Protein AF-A0A501PRG3-F1 (afdb_monomer)

Nearest PDB structures (foldseek):
  4r8u-assembly2_B  TM=4.095E-01  e=1.190E+00  Escherichia coli K-12
  5c5j-assembly1_F  TM=4.438E-01  e=1.879E+00  Escherichia coli
  4irc-assembly1_F  TM=3.893E-01  e=2.141E+00  Escherichia coli K-12
  5kt4-assembly1_A  TM=3.156E-01  e=2.439E+00  Homo sapiens

Solvent-accessible surface area (backbone atoms only — not comparable to full-atom values): 7161 Å² total; per-residue (Å²): 134,92,70,84,50,74,68,55,54,51,51,52,51,51,51,53,50,51,49,49,53,54,55,48,50,51,53,50,51,53,52,50,51,53,54,56,35,68,37,47,30,40,37,32,46,36,33,40,75,86,69,53,73,46,78,51,68,43,29,38,48,47,39,75,75,62,54,84,66,62,63,70,57,47,46,70,77,42,73,73,57,80,62,55,46,72,54,74,76,42,50,27,62,59,51,54,46,52,55,69,69,44,77,52,64,68,64,37,52,54,53,58,71,36,70,65,37,55,65,52,43,62,90,76,113

Structure (mmCIF, N/CA/C/O backbone):
data_AF-A0A501PRG3-F1
#
_entry.id   AF-A0A501PRG3-F1
#
loop_
_atom_site.group_PDB
_atom_site.id
_atom_site.type_symbol
_atom_site.label_atom_id
_atom_site.label_alt_id
_atom_site.label_comp_id
_atom_site.label_asym_id
_atom_site.label_entity_id
_atom_site.label_seq_id
_atom_site.pdbx_PDB_ins_code
_atom_site.Cartn_x
_atom_site.Cartn_y
_atom_site.Cartn_z
_atom_site.occupancy
_atom_site.B_iso_or_equiv
_atom_site.auth_seq_id
_atom_site.auth_comp_id
_atom_site.auth_asym_id
_atom_site.auth_atom_id
_atom_site.pdbx_PDB_model_num
ATOM 1 N N . MET A 1 1 ? 23.152 23.199 -53.143 1.00 47.34 1 MET A N 1
ATOM 2 C CA . MET A 1 1 ? 22.363 22.391 -52.188 1.00 47.34 1 MET A CA 1
ATOM 3 C C . MET A 1 1 ? 23.251 21.272 -51.673 1.00 47.34 1 MET A C 1
ATOM 5 O O . MET A 1 1 ? 23.478 20.317 -52.402 1.00 47.34 1 MET A O 1
ATOM 9 N N . PHE A 1 2 ? 23.814 21.405 -50.473 1.00 55.12 2 PHE A N 1
ATOM 10 C CA . PHE A 1 2 ? 24.522 20.294 -49.833 1.00 55.12 2 PHE A CA 1
ATOM 11 C C . PHE A 1 2 ? 23.476 19.399 -49.164 1.00 55.12 2 PHE A C 1
ATOM 13 O O . PHE A 1 2 ? 23.032 19.673 -48.054 1.00 55.12 2 PHE A O 1
ATOM 20 N N . GLY A 1 3 ? 23.001 18.393 -49.899 1.00 67.00 3 GLY A N 1
ATOM 21 C CA . GLY A 1 3 ? 22.128 17.359 -49.353 1.00 67.00 3 GLY A CA 1
ATOM 22 C C . GLY A 1 3 ? 22.936 16.400 -48.483 1.00 67.00 3 GLY A C 1
ATOM 23 O O . GLY A 1 3 ? 24.047 16.022 -48.857 1.00 67.00 3 GLY A O 1
ATOM 24 N N . LEU A 1 4 ? 22.385 16.011 -47.332 1.00 75.12 4 LEU A N 1
ATOM 25 C CA . LEU A 1 4 ? 22.974 14.966 -46.500 1.00 75.12 4 LEU A CA 1
ATOM 26 C C . LEU A 1 4 ? 23.169 13.681 -47.310 1.00 75.12 4 LEU A C 1
ATOM 28 O O . LEU A 1 4 ? 22.256 13.198 -47.981 1.00 75.12 4 LEU A O 1
ATOM 32 N N . THR A 1 5 ? 24.362 13.105 -47.217 1.00 87.50 5 THR A N 1
ATOM 33 C CA . THR A 1 5 ? 24.651 11.804 -47.823 1.00 87.50 5 THR A CA 1
ATOM 34 C C . THR A 1 5 ? 23.932 10.685 -47.066 1.00 87.50 5 THR A C 1
ATOM 36 O O . THR A 1 5 ? 23.650 10.800 -45.871 1.00 87.50 5 THR A O 1
ATOM 39 N N . LYS A 1 6 ? 23.672 9.557 -47.743 1.00 80.75 6 LYS A N 1
ATOM 40 C CA . LYS A 1 6 ? 23.035 8.377 -47.127 1.00 80.75 6 LYS A CA 1
ATOM 41 C C . L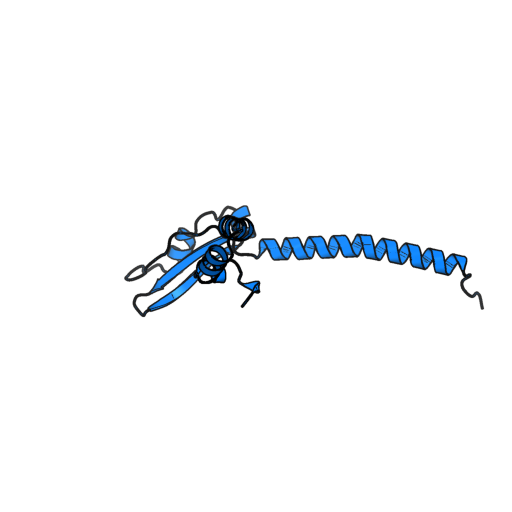YS A 1 6 ? 23.765 7.918 -45.858 1.00 80.75 6 LYS A C 1
ATOM 43 O O . LYS A 1 6 ? 23.117 7.588 -44.876 1.00 80.75 6 LYS A O 1
ATOM 48 N N . ALA A 1 7 ? 25.100 7.960 -45.858 1.00 85.12 7 ALA A N 1
ATOM 49 C CA . ALA A 1 7 ? 25.911 7.599 -44.697 1.00 85.12 7 ALA A CA 1
ATOM 50 C C . ALA A 1 7 ? 25.683 8.544 -43.504 1.00 85.12 7 ALA A C 1
ATOM 52 O O . ALA A 1 7 ? 25.546 8.081 -42.375 1.00 85.12 7 ALA A O 1
ATOM 53 N N . GLN A 1 8 ? 25.581 9.854 -43.746 1.00 84.06 8 GLN A N 1
ATOM 54 C CA . GLN A 1 8 ? 25.315 10.833 -42.686 1.00 84.06 8 GLN A CA 1
ATOM 55 C C . GLN A 1 8 ? 23.907 10.671 -42.097 1.00 84.06 8 GLN A C 1
ATOM 57 O O . GLN A 1 8 ? 23.745 10.768 -40.885 1.00 84.06 8 GLN A O 1
ATOM 62 N N . LEU A 1 9 ? 22.906 10.360 -42.927 1.00 87.38 9 LEU A N 1
ATOM 63 C CA . LEU A 1 9 ? 21.551 10.030 -42.466 1.00 87.38 9 LEU A CA 1
ATOM 64 C C . LEU A 1 9 ? 21.536 8.786 -41.569 1.00 87.38 9 LEU A C 1
ATOM 66 O O . LEU A 1 9 ? 20.910 8.808 -40.512 1.00 87.38 9 LEU A O 1
ATOM 70 N N . THR A 1 10 ? 22.265 7.733 -41.945 1.00 87.19 10 THR A N 1
ATOM 71 C CA . THR A 1 10 ? 22.385 6.520 -41.124 1.00 87.19 10 THR A CA 1
ATOM 72 C C . THR A 1 10 ? 23.046 6.811 -39.776 1.00 87.19 10 THR A C 1
ATOM 74 O O . THR A 1 10 ? 22.545 6.364 -38.749 1.00 87.19 10 THR A O 1
ATOM 77 N N . VAL A 1 11 ? 24.131 7.593 -39.751 1.00 89.00 11 VAL A N 1
ATOM 78 C CA . VAL A 1 11 ? 24.819 7.963 -38.500 1.00 89.00 11 VAL A CA 1
ATOM 79 C C . VAL A 1 11 ? 23.911 8.791 -37.592 1.00 89.00 11 VAL A C 1
ATOM 81 O O . VAL A 1 11 ? 23.810 8.488 -36.407 1.00 89.00 11 VAL A O 1
ATOM 84 N N . ILE A 1 12 ? 23.199 9.783 -38.134 1.00 89.31 12 ILE A N 1
ATOM 85 C CA . ILE A 1 12 ? 22.231 10.575 -37.359 1.00 89.31 12 ILE A CA 1
ATOM 86 C C . ILE A 1 12 ? 21.128 9.676 -36.794 1.00 89.31 12 ILE A C 1
ATOM 88 O O . ILE A 1 12 ? 20.798 9.793 -35.618 1.00 89.31 12 ILE A O 1
ATOM 92 N N . GLY A 1 13 ? 20.603 8.743 -37.593 1.00 87.56 13 GL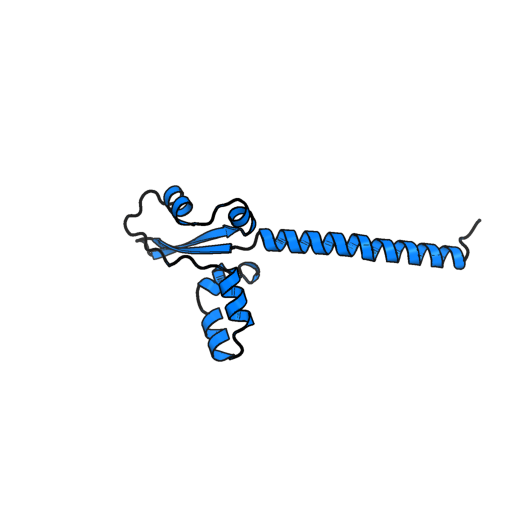Y A N 1
ATOM 93 C CA . GLY A 1 13 ? 19.614 7.768 -37.134 1.00 87.56 13 GLY A CA 1
ATOM 94 C C . GLY A 1 13 ? 20.122 6.912 -35.971 1.00 87.56 13 GLY A C 1
ATOM 95 O O . GLY A 1 13 ? 19.418 6.757 -34.978 1.00 87.56 13 GLY A O 1
ATOM 96 N N . PHE A 1 14 ? 21.361 6.420 -36.047 1.00 93.31 14 PHE A N 1
ATOM 97 C CA . PHE A 1 14 ? 21.978 5.653 -34.960 1.00 93.31 14 PHE A CA 1
ATOM 98 C C . PHE A 1 14 ? 22.205 6.485 -33.699 1.00 93.31 14 PHE A C 1
ATOM 100 O O . PHE A 1 14 ? 21.941 5.999 -32.603 1.00 93.31 14 PHE A O 1
ATOM 107 N N . VAL A 1 15 ? 22.658 7.733 -33.835 1.00 91.44 15 VAL A N 1
ATOM 108 C CA . VAL A 1 15 ? 22.852 8.636 -32.691 1.00 91.44 15 VAL A CA 1
ATOM 109 C C . VAL A 1 15 ? 21.516 8.934 -32.014 1.00 91.44 15 VAL A C 1
ATOM 111 O O . VAL A 1 15 ? 21.412 8.807 -30.798 1.00 91.44 15 VAL A O 1
ATOM 114 N N . LEU A 1 16 ? 20.475 9.260 -32.783 1.00 89.56 16 LEU A N 1
ATOM 115 C CA . LEU A 1 16 ? 19.135 9.496 -32.241 1.00 89.56 16 LEU A CA 1
ATOM 116 C C . LEU A 1 16 ? 18.554 8.243 -31.582 1.00 89.56 16 LEU A C 1
ATOM 118 O O . LEU A 1 16 ? 17.940 8.348 -30.526 1.00 89.56 16 LEU A O 1
ATOM 122 N N . PHE A 1 17 ? 18.781 7.065 -32.164 1.00 89.94 17 PHE A N 1
ATOM 123 C CA . PHE A 1 17 ? 18.367 5.799 -31.568 1.00 89.94 17 PHE A CA 1
ATOM 124 C C . PHE A 1 17 ? 19.074 5.540 -30.233 1.00 89.94 17 PHE A C 1
ATOM 126 O O . PHE A 1 17 ? 18.413 5.230 -29.246 1.00 89.94 17 PHE A O 1
ATOM 133 N N . PHE A 1 18 ? 20.396 5.725 -30.172 1.00 89.81 18 PHE A N 1
ATOM 134 C CA . PHE A 1 18 ? 21.150 5.587 -28.925 1.00 89.81 18 PHE A CA 1
ATOM 135 C C . PHE A 1 18 ? 20.652 6.556 -27.855 1.00 89.81 18 PHE A C 1
ATOM 137 O O . PHE A 1 18 ? 20.373 6.124 -26.741 1.00 89.81 18 PHE A O 1
ATOM 144 N N . LEU A 1 19 ? 20.468 7.833 -28.205 1.00 87.88 19 LEU A N 1
ATOM 145 C CA . LEU A 1 19 ? 19.927 8.833 -27.285 1.00 87.88 19 LEU A CA 1
ATOM 146 C C . LEU A 1 19 ? 18.518 8.449 -26.806 1.00 87.88 19 LEU A C 1
ATOM 148 O O . LEU A 1 19 ? 18.234 8.526 -25.616 1.00 87.88 19 LEU A O 1
ATOM 152 N N . ALA A 1 20 ? 17.641 7.987 -27.699 1.00 85.88 20 ALA A N 1
ATOM 153 C CA . ALA A 1 20 ? 16.293 7.565 -27.329 1.00 85.88 20 ALA A CA 1
ATOM 154 C C . ALA A 1 20 ? 16.302 6.379 -26.352 1.00 85.88 20 ALA A C 1
ATOM 156 O O . ALA A 1 20 ? 15.528 6.373 -25.399 1.00 85.88 20 ALA A O 1
ATOM 157 N N . VAL A 1 21 ? 17.191 5.400 -26.548 1.00 87.69 21 VAL A N 1
ATOM 158 C CA . VAL A 1 21 ? 17.312 4.246 -25.646 1.00 87.69 21 VAL A CA 1
ATOM 159 C C . VAL A 1 21 ? 17.873 4.664 -24.286 1.00 87.69 21 VAL A C 1
ATOM 161 O O . VAL A 1 21 ? 17.322 4.265 -23.262 1.00 87.69 21 VAL A O 1
ATOM 164 N N . THR A 1 22 ? 18.931 5.479 -24.250 1.00 83.12 22 THR A N 1
ATOM 165 C CA . THR A 1 22 ? 19.562 5.876 -22.982 1.00 83.12 22 THR A CA 1
ATOM 166 C C . THR A 1 22 ? 18.668 6.810 -22.174 1.00 83.12 22 THR A C 1
ATOM 168 O O . THR A 1 22 ? 18.358 6.515 -21.022 1.00 83.12 22 THR A O 1
ATOM 171 N N . PHE A 1 23 ? 18.199 7.901 -22.783 1.00 84.38 23 PHE A N 1
ATOM 172 C CA . PHE A 1 23 ? 17.360 8.882 -22.094 1.00 84.38 23 PHE A CA 1
ATOM 173 C C . PHE A 1 23 ? 15.952 8.339 -21.837 1.00 84.38 23 PHE A C 1
ATOM 175 O O . PHE A 1 23 ? 15.380 8.595 -20.781 1.00 84.38 23 PHE A O 1
ATOM 182 N N . GLY A 1 24 ? 15.399 7.547 -22.760 1.00 81.94 24 GLY A N 1
ATOM 183 C CA . GLY A 1 24 ? 14.105 6.895 -22.563 1.00 81.94 24 GLY A CA 1
ATOM 184 C C . GLY A 1 24 ? 14.132 5.881 -21.421 1.00 81.94 24 GLY A C 1
ATOM 185 O O . GLY A 1 24 ? 13.201 5.849 -20.618 1.00 81.94 24 GLY A O 1
ATOM 186 N N . GLY A 1 25 ? 15.209 5.096 -21.303 1.00 81.62 25 GLY A N 1
ATOM 187 C CA . GLY A 1 25 ? 15.387 4.152 -20.200 1.00 81.62 25 GLY A CA 1
ATOM 188 C C . GLY A 1 25 ? 15.492 4.843 -18.839 1.00 81.62 25 GLY A C 1
ATOM 189 O O . GLY A 1 25 ? 14.843 4.424 -17.883 1.00 81.62 25 GLY A O 1
ATOM 190 N N . GLU A 1 26 ? 16.256 5.931 -18.754 1.00 83.56 26 GLU A N 1
ATOM 191 C CA . GLU A 1 26 ? 16.391 6.710 -17.519 1.00 83.56 26 GLU A CA 1
ATOM 192 C C . GLU A 1 26 ? 15.071 7.374 -17.104 1.00 83.56 26 GLU A C 1
ATOM 194 O O . GLU A 1 26 ? 14.652 7.251 -15.953 1.00 83.56 26 GLU A O 1
ATOM 199 N N . LEU A 1 27 ? 14.363 8.003 -18.049 1.00 83.00 27 LEU A N 1
ATOM 200 C CA . LEU A 1 27 ? 13.047 8.593 -17.794 1.00 83.00 27 LEU A CA 1
ATOM 201 C C . LEU A 1 27 ? 12.037 7.545 -17.317 1.00 83.00 27 LEU A C 1
ATOM 203 O O . LEU A 1 27 ? 11.298 7.799 -16.367 1.00 83.00 27 LEU A O 1
ATOM 207 N N . TYR A 1 28 ? 12.024 6.365 -17.940 1.00 82.12 28 TYR A N 1
ATOM 208 C CA . TYR A 1 28 ? 11.145 5.271 -17.537 1.00 82.12 28 TYR A CA 1
ATOM 209 C C . TYR A 1 28 ? 11.461 4.766 -16.124 1.00 82.12 28 TYR A C 1
ATOM 211 O O . TYR A 1 28 ? 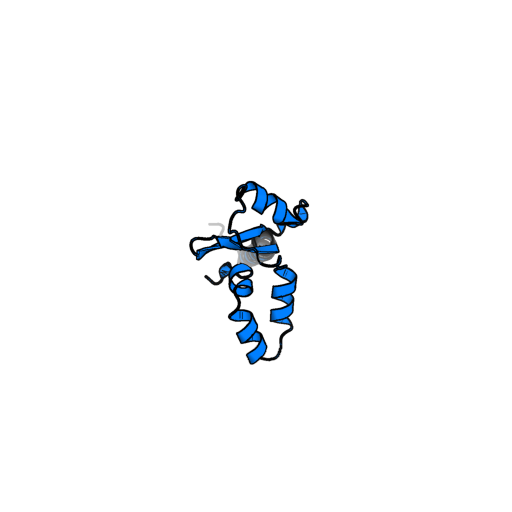10.548 4.584 -15.320 1.00 82.12 28 TYR A O 1
ATOM 219 N N . ASN A 1 29 ? 12.742 4.582 -15.799 1.00 81.31 29 ASN A N 1
ATOM 220 C CA . ASN A 1 29 ? 13.159 4.129 -14.473 1.00 81.31 29 ASN A CA 1
ATOM 221 C C . ASN A 1 29 ? 12.817 5.152 -13.387 1.00 81.31 29 ASN A C 1
ATOM 223 O O . ASN A 1 29 ? 12.291 4.772 -12.344 1.00 81.31 29 ASN A O 1
ATOM 227 N N . ASN A 1 30 ? 13.056 6.441 -13.642 1.00 82.69 30 ASN A N 1
ATOM 228 C CA . ASN A 1 30 ? 12.700 7.508 -12.709 1.00 82.69 30 ASN A CA 1
ATOM 229 C C . ASN A 1 30 ? 11.185 7.591 -12.509 1.00 82.69 30 ASN A C 1
ATOM 231 O O . ASN A 1 30 ? 10.726 7.700 -11.376 1.00 82.69 30 ASN A O 1
ATOM 235 N N . TRP A 1 31 ? 10.406 7.471 -13.588 1.00 82.75 31 TRP A N 1
ATOM 236 C CA . TRP A 1 31 ? 8.947 7.432 -13.514 1.00 82.75 31 TRP A CA 1
ATOM 237 C C . TRP A 1 31 ? 8.438 6.230 -12.708 1.00 82.75 31 TRP A C 1
ATOM 239 O O . TRP A 1 31 ? 7.545 6.376 -11.874 1.00 82.75 31 TRP A O 1
ATOM 249 N N . LEU A 1 32 ? 9.012 5.043 -12.925 1.00 80.75 32 LEU A N 1
ATOM 250 C CA . LEU A 1 32 ? 8.630 3.834 -12.198 1.00 80.75 32 LEU A CA 1
ATOM 251 C C . LEU A 1 32 ? 8.983 3.945 -10.712 1.00 80.75 32 LEU A C 1
ATOM 253 O O . LEU A 1 32 ? 8.153 3.627 -9.863 1.00 80.75 32 LEU A O 1
ATOM 257 N N . TYR A 1 33 ? 10.190 4.427 -10.409 1.00 81.44 33 TYR A N 1
ATOM 258 C CA . TYR A 1 33 ? 10.641 4.649 -9.041 1.00 81.44 33 TYR A CA 1
ATOM 259 C C . TYR A 1 33 ? 9.732 5.640 -8.320 1.00 81.44 33 TYR A C 1
ATOM 261 O O . TYR A 1 33 ? 9.255 5.343 -7.229 1.00 81.44 33 TYR A O 1
ATOM 269 N N . ASP A 1 34 ? 9.444 6.783 -8.943 1.00 82.12 34 ASP A N 1
ATOM 270 C CA . ASP A 1 34 ? 8.552 7.794 -8.382 1.00 82.12 34 ASP A CA 1
ATOM 271 C C . ASP A 1 34 ? 7.166 7.206 -8.102 1.00 82.12 34 ASP A C 1
ATOM 273 O O . ASP A 1 34 ? 6.649 7.318 -6.990 1.00 82.12 34 ASP A O 1
ATOM 277 N N . LYS A 1 35 ? 6.607 6.455 -9.055 1.00 82.88 35 LYS A N 1
ATOM 278 C CA . LYS A 1 35 ? 5.324 5.779 -8.863 1.00 82.88 35 LYS A CA 1
ATOM 279 C C . LYS A 1 35 ? 5.348 4.818 -7.672 1.00 82.88 35 LYS A C 1
ATOM 281 O O . LYS A 1 35 ? 4.392 4.794 -6.903 1.00 82.88 35 LYS A O 1
ATOM 286 N N . GLU A 1 36 ? 6.415 4.040 -7.497 1.00 82.81 36 GLU A N 1
ATOM 287 C CA . GLU A 1 36 ? 6.542 3.118 -6.364 1.00 82.81 36 GLU A CA 1
ATOM 288 C C . GLU A 1 36 ? 6.646 3.834 -5.014 1.00 82.81 36 GLU A C 1
ATOM 290 O O . GLU A 1 36 ? 6.089 3.340 -4.033 1.00 82.81 36 GLU A O 1
ATOM 295 N N . GLN A 1 37 ? 7.300 4.999 -4.953 1.00 86.00 37 GLN A N 1
ATOM 296 C CA . GLN A 1 37 ? 7.418 5.785 -3.717 1.00 86.00 37 GLN A CA 1
ATOM 297 C C . GLN A 1 37 ? 6.066 6.282 -3.202 1.00 86.00 37 GLN A C 1
ATOM 299 O O . GLN A 1 37 ? 5.869 6.351 -1.991 1.00 86.00 37 GLN A O 1
ATOM 304 N N . HIS A 1 38 ? 5.140 6.589 -4.113 1.00 85.25 38 HIS A N 1
ATOM 305 C CA . HIS A 1 38 ? 3.799 7.077 -3.789 1.00 85.25 38 HIS A CA 1
ATOM 3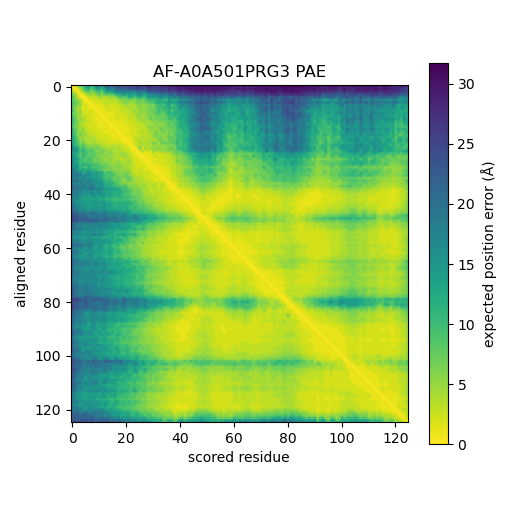06 C C . HIS A 1 38 ? 2.803 5.959 -3.465 1.00 85.25 38 HIS A C 1
ATOM 308 O O . HIS A 1 38 ? 1.693 6.241 -3.015 1.00 85.25 38 HIS A O 1
ATOM 314 N N . LEU A 1 39 ? 3.169 4.692 -3.680 1.00 89.44 39 LEU A N 1
ATOM 315 C CA . LEU A 1 39 ? 2.313 3.583 -3.278 1.00 89.44 39 LEU A CA 1
ATOM 316 C C . LEU A 1 39 ? 2.240 3.491 -1.747 1.00 89.44 39 LEU A C 1
ATOM 318 O O . LEU A 1 39 ? 3.250 3.715 -1.069 1.00 89.44 39 LEU A O 1
ATOM 322 N N . PRO A 1 40 ? 1.073 3.115 -1.199 1.00 93.81 40 PRO A N 1
ATOM 323 C CA . PRO A 1 40 ? 0.920 2.924 0.232 1.00 93.81 40 PRO A CA 1
ATOM 324 C C . PRO A 1 40 ? 1.832 1.791 0.705 1.00 93.81 40 PRO A C 1
ATOM 326 O O . PRO A 1 40 ? 1.901 0.724 0.086 1.00 93.81 40 PRO A O 1
ATOM 329 N N . ARG A 1 41 ? 2.546 2.036 1.805 1.00 95.25 41 ARG A N 1
ATOM 330 C CA . ARG A 1 41 ? 3.386 1.045 2.478 1.00 95.25 41 ARG A CA 1
ATOM 331 C C . ARG A 1 41 ? 2.656 0.389 3.632 1.00 95.25 41 ARG A C 1
ATOM 333 O O . ARG A 1 41 ? 2.616 -0.834 3.680 1.00 95.25 41 ARG A O 1
ATOM 340 N N . LEU A 1 42 ? 2.102 1.192 4.533 1.00 96.31 42 LEU A N 1
ATOM 341 C CA . LEU A 1 42 ? 1.253 0.723 5.621 1.00 96.31 42 LEU A CA 1
ATOM 342 C C . LEU A 1 42 ? -0.144 1.292 5.423 1.00 96.31 42 LEU A C 1
ATOM 344 O O . LEU A 1 42 ? -0.278 2.464 5.061 1.00 96.31 42 LEU A O 1
ATOM 348 N N . VAL A 1 43 ? -1.159 0.474 5.681 1.00 96.06 43 VAL A N 1
ATOM 349 C CA . VAL A 1 43 ? -2.565 0.884 5.666 1.00 96.06 43 VAL A CA 1
ATOM 350 C C . VAL A 1 43 ? -3.277 0.399 6.922 1.00 96.06 43 VAL A C 1
ATOM 352 O O . VAL A 1 43 ? -2.977 -0.675 7.441 1.00 96.06 43 VAL A O 1
ATOM 355 N N . MET A 1 44 ? -4.232 1.187 7.395 1.00 95.62 44 MET A N 1
ATOM 356 C CA . MET A 1 44 ? -5.124 0.847 8.497 1.00 95.62 44 MET A CA 1
ATOM 357 C C . MET A 1 44 ? -6.527 1.315 8.138 1.00 95.62 44 MET A C 1
ATOM 359 O O . MET A 1 44 ? -6.710 2.429 7.643 1.00 95.62 44 MET A O 1
ATOM 363 N N . ARG A 1 45 ? -7.515 0.461 8.390 1.00 94.81 45 ARG A N 1
ATOM 364 C CA . ARG A 1 45 ? -8.921 0.816 8.267 1.00 94.81 45 ARG A CA 1
ATOM 365 C C . ARG A 1 45 ? -9.436 1.330 9.600 1.00 94.81 45 ARG A C 1
ATOM 367 O O . ARG A 1 45 ? -9.221 0.702 10.635 1.00 94.81 45 ARG A O 1
ATOM 374 N N . LEU A 1 46 ? -10.126 2.455 9.540 1.00 93.31 46 LEU A N 1
ATOM 375 C CA . LEU A 1 46 ? -10.820 3.085 10.645 1.00 93.31 46 LEU A CA 1
ATOM 376 C C . LEU A 1 46 ? -12.318 3.052 10.359 1.00 93.31 46 LEU A C 1
ATOM 378 O O . LEU A 1 46 ? -12.727 3.335 9.237 1.00 93.31 46 LEU A O 1
ATOM 382 N N . GLU A 1 47 ? -13.122 2.745 11.363 1.00 93.31 47 GLU A N 1
ATOM 383 C CA . GLU A 1 47 ? -14.581 2.787 11.292 1.00 93.31 47 GLU A CA 1
ATOM 384 C C . GLU A 1 47 ? -15.092 3.645 12.450 1.00 93.31 47 GLU A C 1
ATOM 386 O O . GLU A 1 47 ? -14.741 3.420 13.610 1.00 93.31 47 GLU A O 1
ATOM 391 N N . GLN A 1 48 ? -15.862 4.680 12.129 1.00 89.50 48 GLN A N 1
ATOM 392 C CA . GLN A 1 48 ? -16.445 5.594 13.107 1.00 89.50 48 GLN A CA 1
ATOM 393 C C . GLN A 1 48 ? -17.792 5.073 13.625 1.00 89.50 48 GLN A C 1
ATOM 395 O O . GLN A 1 48 ? -18.438 4.229 13.007 1.00 89.50 48 GLN A O 1
ATOM 400 N N . ALA A 1 49 ? -18.259 5.627 14.747 1.00 85.81 49 ALA A N 1
ATOM 401 C CA . ALA A 1 49 ? -19.520 5.231 15.381 1.00 85.81 49 ALA A CA 1
ATOM 402 C C . ALA A 1 49 ? -20.772 5.437 14.502 1.00 85.81 49 ALA A C 1
ATOM 404 O O . ALA A 1 49 ? -21.805 4.815 14.744 1.00 85.81 49 ALA A O 1
ATOM 405 N N . ASP A 1 50 ? -20.697 6.313 13.499 1.00 87.25 50 ASP A N 1
ATOM 406 C CA . ASP A 1 50 ? -21.758 6.553 12.516 1.00 87.25 50 ASP A CA 1
ATOM 407 C C . ASP A 1 50 ? -21.719 5.575 11.323 1.00 87.25 50 ASP A C 1
ATOM 409 O O . ASP A 1 50 ? -22.563 5.661 10.429 1.00 87.25 50 ASP A O 1
ATOM 413 N N . GLY A 1 51 ? -20.769 4.634 11.322 1.00 85.31 51 GLY A N 1
ATOM 414 C CA . GLY A 1 51 ? -20.561 3.639 10.273 1.00 85.31 51 GLY A CA 1
ATOM 415 C C . GLY A 1 51 ? -19.729 4.137 9.089 1.00 85.31 51 GLY A C 1
ATOM 416 O O . GLY A 1 51 ? -19.645 3.434 8.081 1.00 85.31 51 GLY A O 1
ATOM 417 N N . GLN A 1 52 ? -19.131 5.333 9.158 1.00 88.94 52 GLN A N 1
ATOM 418 C CA . GLN A 1 52 ? -18.209 5.790 8.118 1.00 88.94 52 GLN A CA 1
ATOM 419 C C . GLN A 1 52 ? -16.857 5.079 8.228 1.00 88.94 52 GLN A C 1
ATOM 421 O O . GLN A 1 52 ? -16.221 5.074 9.284 1.00 88.94 52 GLN A O 1
ATOM 426 N N . GLU A 1 53 ? -16.397 4.520 7.107 1.00 90.94 53 GLU A N 1
ATOM 427 C CA . GLU A 1 53 ? -15.093 3.870 6.995 1.00 90.94 53 GLU A CA 1
ATOM 428 C C . GLU A 1 53 ? -14.065 4.777 6.303 1.00 90.94 53 GLU A C 1
ATOM 430 O O . GLU A 1 53 ? -14.323 5.362 5.248 1.00 90.94 53 GLU A O 1
ATOM 435 N N . PHE A 1 54 ? -12.858 4.826 6.862 1.00 90.69 54 PHE A N 1
ATOM 436 C CA . PHE A 1 54 ? -11.712 5.547 6.317 1.00 90.69 54 PHE A CA 1
ATOM 437 C C . PHE A 1 54 ? -10.499 4.626 6.234 1.00 90.69 54 PHE A C 1
ATOM 439 O O . PHE A 1 54 ? -10.300 3.749 7.072 1.00 90.69 54 PHE A O 1
ATOM 446 N N . ILE A 1 55 ? -9.649 4.849 5.236 1.00 92.75 55 ILE A N 1
ATOM 447 C CA . ILE A 1 55 ? -8.343 4.196 5.143 1.00 92.75 55 ILE A CA 1
ATOM 448 C C . ILE A 1 55 ? -7.284 5.254 5.410 1.00 92.75 55 ILE A C 1
ATOM 450 O O . ILE A 1 55 ? -7.182 6.237 4.676 1.00 92.75 55 ILE A O 1
ATOM 454 N N . VAL A 1 56 ? -6.480 5.029 6.440 1.00 93.69 56 VAL A N 1
ATOM 455 C CA . VAL A 1 56 ? -5.276 5.814 6.695 1.00 93.69 56 VAL A CA 1
ATOM 456 C C . VAL A 1 56 ? -4.092 5.049 6.131 1.00 93.69 56 VAL A C 1
ATOM 458 O O . VAL A 1 56 ? -3.968 3.839 6.321 1.00 93.69 56 VAL A O 1
ATOM 461 N N . SER A 1 57 ? -3.222 5.752 5.416 1.00 94.50 57 SER A N 1
ATOM 462 C CA . SER A 1 57 ? -2.051 5.157 4.788 1.00 94.50 57 SER A CA 1
ATOM 463 C C . SER A 1 57 ? -0.856 6.085 4.860 1.00 94.50 57 SER A C 1
ATOM 465 O O . SER A 1 57 ? -1.017 7.299 4.757 1.00 94.50 57 SER A O 1
ATOM 467 N N . ILE A 1 58 ? 0.334 5.502 4.915 1.00 94.69 58 ILE A N 1
ATOM 468 C CA . ILE A 1 58 ? 1.591 6.211 4.664 1.00 94.69 58 ILE A CA 1
ATOM 469 C C . ILE A 1 58 ? 2.245 5.663 3.405 1.00 94.69 58 ILE A C 1
ATOM 471 O O . ILE A 1 58 ? 2.095 4.481 3.076 1.00 94.69 58 ILE A O 1
ATOM 475 N N . SER A 1 59 ? 2.971 6.515 2.692 1.00 93.75 59 SER A N 1
ATOM 476 C CA . SER A 1 59 ? 3.645 6.121 1.459 1.00 93.75 59 SER A CA 1
ATOM 477 C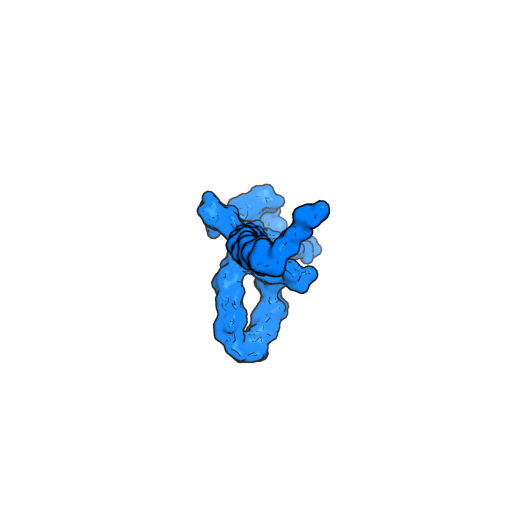 C . SER A 1 59 ? 4.933 5.335 1.737 1.00 93.75 59 SER A C 1
ATOM 479 O O . SER A 1 59 ? 5.458 5.314 2.855 1.00 93.75 59 SER A O 1
ATOM 481 N N . GLN A 1 60 ? 5.488 4.687 0.708 1.00 92.56 60 GLN A N 1
ATOM 482 C CA . GLN A 1 60 ? 6.827 4.097 0.808 1.00 92.56 60 GLN A CA 1
ATOM 483 C C . GLN A 1 60 ? 7.903 5.136 1.122 1.00 92.56 60 GLN A C 1
ATOM 485 O O . GLN A 1 60 ? 8.878 4.804 1.801 1.00 92.56 60 GLN A O 1
ATOM 490 N N . LYS A 1 61 ? 7.736 6.369 0.637 1.00 91.81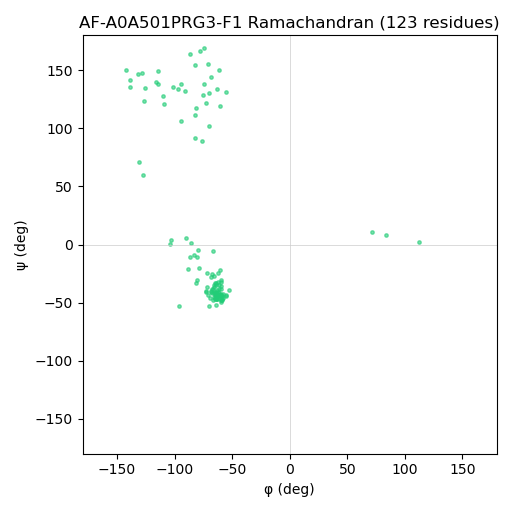 61 LYS A N 1
ATOM 491 C CA . LYS A 1 61 ? 8.651 7.467 0.935 1.00 91.81 61 LYS A CA 1
ATOM 492 C C . LYS A 1 61 ? 8.636 7.802 2.426 1.00 91.81 61 LYS A C 1
ATOM 494 O O . LYS A 1 61 ? 9.691 7.753 3.050 1.00 91.81 61 LYS A O 1
ATOM 499 N N . ASP A 1 62 ? 7.458 8.034 3.002 1.00 92.88 62 ASP A N 1
ATOM 500 C CA . ASP A 1 62 ? 7.316 8.394 4.423 1.00 92.88 62 ASP A CA 1
ATOM 501 C C . ASP A 1 62 ? 7.855 7.282 5.335 1.00 92.88 62 ASP A C 1
ATOM 503 O O . ASP A 1 62 ? 8.542 7.539 6.324 1.00 92.88 62 ASP A O 1
ATOM 507 N N . TYR A 1 63 ? 7.623 6.021 4.953 1.00 93.81 63 TYR A N 1
ATOM 508 C CA . TYR A 1 63 ? 8.178 4.871 5.662 1.00 93.81 63 TYR A CA 1
ATOM 509 C C . TYR A 1 63 ? 9.712 4.857 5.651 1.00 93.81 63 TYR A C 1
ATOM 511 O O . TYR A 1 63 ? 10.341 4.591 6.675 1.00 93.81 63 TYR A O 1
ATOM 519 N N . LYS A 1 64 ? 10.341 5.180 4.512 1.00 91.25 64 LYS A N 1
ATOM 520 C CA . LYS A 1 64 ? 11.807 5.306 4.403 1.00 91.25 64 LYS A CA 1
ATOM 521 C C . LYS A 1 64 ? 12.353 6.504 5.180 1.00 91.25 64 LYS A C 1
ATOM 523 O O . LYS A 1 64 ? 13.498 6.457 5.620 1.00 91.25 64 LYS A O 1
ATOM 528 N N . GLU A 1 65 ? 11.546 7.545 5.357 1.00 93.00 65 GLU A N 1
ATOM 529 C CA . GLU A 1 65 ? 11.865 8.724 6.171 1.00 93.00 65 GLU A CA 1
ATOM 530 C C . GLU A 1 65 ? 11.660 8.484 7.681 1.00 93.00 65 GLU A C 1
ATOM 532 O O . GLU A 1 65 ? 12.048 9.322 8.494 1.00 93.00 65 GLU A O 1
ATOM 537 N N . GLY A 1 66 ? 11.135 7.315 8.071 1.00 91.75 66 GLY A N 1
ATOM 538 C CA . GLY A 1 66 ? 11.061 6.854 9.460 1.00 91.75 66 GLY A CA 1
ATOM 539 C C . GLY A 1 66 ? 9.651 6.767 10.044 1.00 91.75 66 GLY A C 1
ATOM 540 O O . GLY A 1 66 ? 9.509 6.391 11.206 1.00 91.75 66 GLY A O 1
ATOM 541 N N . MET A 1 67 ? 8.601 7.066 9.272 1.00 91.00 67 MET A N 1
ATOM 542 C CA . MET A 1 67 ? 7.222 6.823 9.703 1.00 91.00 67 MET A CA 1
ATOM 543 C C . MET A 1 67 ? 6.905 5.327 9.596 1.00 91.00 67 MET A C 1
ATOM 545 O O . MET A 1 67 ? 6.465 4.853 8.559 1.00 91.00 67 MET A O 1
ATOM 549 N N . THR A 1 68 ? 7.157 4.551 10.649 1.00 92.38 68 THR A N 1
ATOM 550 C CA . THR A 1 68 ? 6.927 3.090 10.643 1.00 92.38 68 THR A CA 1
ATOM 551 C C . THR A 1 68 ? 5.664 2.657 11.387 1.00 92.38 68 THR A C 1
ATOM 553 O O . THR A 1 68 ? 5.422 1.461 11.523 1.00 92.38 68 THR A O 1
ATOM 556 N N . ASP A 1 69 ? 4.871 3.609 11.878 1.00 92.50 69 ASP A N 1
ATOM 557 C CA . ASP A 1 69 ? 3.624 3.370 12.603 1.00 92.50 69 ASP A CA 1
ATOM 558 C C . ASP A 1 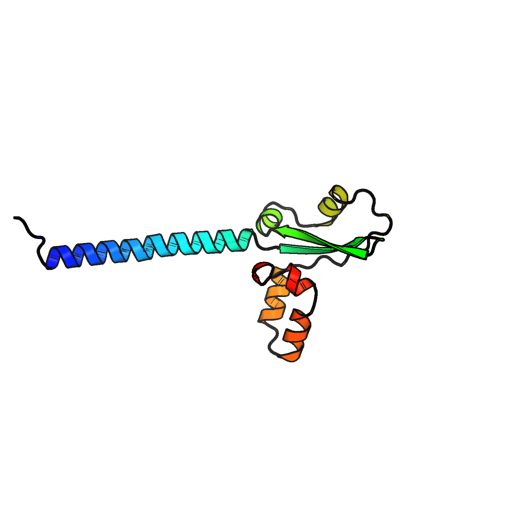69 ? 2.555 4.381 12.161 1.00 92.50 69 ASP A C 1
ATOM 560 O O . ASP A 1 69 ? 2.852 5.553 11.921 1.00 92.50 69 ASP A O 1
ATOM 564 N N . LEU A 1 70 ? 1.314 3.912 12.050 1.00 93.31 70 LEU A N 1
ATOM 565 C CA . LEU A 1 70 ? 0.148 4.718 11.701 1.00 93.31 70 LEU A CA 1
ATOM 566 C C . LEU A 1 70 ? -0.523 5.336 12.930 1.00 93.31 70 LEU A C 1
ATOM 568 O O . LEU A 1 70 ? -1.211 6.343 12.778 1.00 93.31 70 LEU A O 1
ATOM 572 N N . MET A 1 71 ? -0.307 4.798 14.135 1.00 91.81 71 MET A N 1
ATOM 573 C CA . MET A 1 71 ? -0.960 5.296 15.352 1.00 91.81 71 MET A CA 1
ATOM 574 C C . MET A 1 71 ? -0.745 6.798 15.606 1.00 91.81 71 MET A C 1
ATOM 576 O O . MET A 1 71 ? -1.731 7.477 15.885 1.00 91.81 71 MET A O 1
ATOM 580 N N . PRO A 1 72 ? 0.465 7.373 15.435 1.00 91.50 72 PRO A N 1
ATOM 581 C CA . PRO A 1 72 ? 0.654 8.815 15.603 1.00 91.50 72 PRO A CA 1
ATOM 582 C C . PRO A 1 72 ? -0.175 9.655 14.622 1.00 91.50 72 PRO A C 1
ATOM 584 O O . PRO A 1 72 ? -0.652 10.732 14.974 1.00 91.50 72 PRO A O 1
ATOM 587 N N . LEU A 1 73 ? -0.362 9.160 13.394 1.00 90.38 73 LEU A N 1
ATOM 588 C CA . LEU A 1 73 ? -1.176 9.825 12.379 1.00 90.38 73 LEU A CA 1
ATOM 589 C C . LEU A 1 73 ? -2.667 9.715 12.716 1.00 90.38 73 LEU A C 1
ATOM 591 O O . LEU A 1 73 ? -3.395 10.697 12.592 1.00 90.38 73 LEU A O 1
ATOM 595 N N . VAL A 1 74 ? -3.112 8.547 13.187 1.00 91.38 74 VAL A N 1
ATOM 596 C CA . VAL A 1 74 ? -4.487 8.349 13.666 1.00 91.38 74 VAL A CA 1
ATOM 597 C C . VAL A 1 74 ? -4.788 9.294 14.828 1.00 91.38 74 VAL A C 1
ATOM 599 O O . VAL A 1 74 ? -5.814 9.959 14.801 1.00 91.38 74 VAL A O 1
ATOM 602 N N . ASP A 1 75 ? -3.870 9.442 15.781 1.00 90.69 75 ASP A N 1
ATOM 603 C CA . ASP A 1 75 ? -4.032 10.332 16.939 1.00 90.69 75 ASP A CA 1
ATOM 604 C C . ASP A 1 75 ? -4.112 11.807 16.568 1.00 90.69 75 ASP A C 1
ATOM 606 O O . ASP A 1 75 ? -4.815 12.586 17.213 1.00 90.69 75 ASP A O 1
ATOM 610 N N . GLN A 1 76 ? -3.402 12.196 15.513 1.00 90.00 76 GLN A N 1
ATOM 611 C CA . GLN A 1 76 ? -3.464 13.547 14.985 1.00 90.00 76 GLN A CA 1
ATOM 612 C C . GLN A 1 76 ? -4.786 13.818 14.253 1.00 90.00 76 GLN A C 1
ATOM 614 O O . GLN A 1 76 ? -5.329 14.917 14.362 1.00 90.00 76 GLN A O 1
ATOM 619 N N . LEU A 1 77 ? -5.283 12.847 13.482 1.00 88.12 77 LEU A N 1
ATOM 620 C CA . LEU A 1 77 ? -6.492 12.994 12.666 1.00 88.12 77 LEU A CA 1
ATOM 621 C C . LEU A 1 77 ? -7.780 12.803 13.480 1.00 88.12 77 LEU A C 1
ATOM 623 O O . LEU A 1 77 ? -8.779 13.467 13.211 1.00 88.12 77 LEU A O 1
ATOM 627 N N . TYR A 1 78 ? -7.738 11.928 14.483 1.00 86.88 78 TYR A N 1
ATOM 628 C CA . TYR A 1 78 ? -8.864 11.518 15.317 1.00 86.88 78 TYR A CA 1
ATOM 629 C C . TYR A 1 78 ? -8.467 11.597 16.802 1.00 86.88 78 TYR A C 1
ATOM 631 O O . TYR A 1 78 ? -8.288 10.570 17.460 1.00 86.88 78 TYR A O 1
ATOM 639 N N . PRO A 1 79 ? -8.308 12.819 17.350 1.00 83.25 79 PRO A N 1
ATOM 640 C CA . PRO A 1 79 ? -7.919 13.013 18.748 1.00 83.25 79 PRO A CA 1
ATOM 641 C C . PRO A 1 79 ? -8.996 12.524 19.725 1.00 83.25 79 PRO A C 1
ATOM 643 O O . PRO A 1 79 ? -8.686 12.144 20.854 1.00 83.25 79 PRO A O 1
ATOM 646 N N . ASP A 1 80 ? -10.254 12.529 19.284 1.00 83.12 80 ASP A N 1
ATOM 647 C CA . ASP A 1 80 ? -11.362 11.888 19.973 1.00 83.12 80 ASP A CA 1
ATOM 648 C C . ASP A 1 80 ? -11.567 10.484 19.394 1.00 83.12 80 ASP A C 1
ATOM 650 O O . ASP A 1 80 ? -12.007 10.320 18.253 1.00 83.12 80 ASP A O 1
ATOM 654 N N . ARG A 1 81 ? -11.176 9.470 20.171 1.00 79.31 81 ARG A N 1
ATOM 655 C CA . ARG A 1 81 ? -11.251 8.056 19.777 1.00 79.31 81 ARG A CA 1
ATOM 656 C C . ARG A 1 81 ? -12.580 7.405 20.171 1.00 79.31 81 ARG A C 1
ATOM 658 O O . ARG A 1 81 ? -12.711 6.186 20.048 1.00 79.31 81 ARG A O 1
ATOM 665 N N . GLU A 1 82 ? -13.537 8.164 20.706 1.00 83.06 82 GLU A N 1
ATOM 666 C CA . GLU A 1 82 ? -14.801 7.598 21.164 1.00 83.06 82 GLU A CA 1
ATOM 667 C C . GLU A 1 82 ? -15.549 6.925 20.001 1.00 83.06 82 GLU A C 1
ATOM 669 O O . GLU A 1 82 ? -15.869 7.537 18.984 1.00 83.06 82 GLU A O 1
ATOM 674 N N . GLY A 1 83 ? -15.779 5.615 20.134 1.00 80.69 83 GLY A N 1
ATOM 675 C CA . GLY A 1 83 ? -16.452 4.812 19.112 1.00 80.69 83 GLY A CA 1
ATOM 676 C C . GLY A 1 83 ? -15.645 4.553 17.833 1.00 80.69 83 GLY A C 1
ATOM 677 O O . GLY A 1 83 ? -16.219 4.038 16.878 1.00 80.69 83 GLY A O 1
ATOM 678 N N . LEU A 1 84 ? -14.343 4.870 17.802 1.00 88.75 84 LEU A N 1
ATOM 679 C CA . LEU A 1 84 ? -13.463 4.554 16.675 1.00 88.75 84 LEU A CA 1
ATOM 680 C C . LEU A 1 84 ? -12.986 3.096 16.759 1.00 88.75 84 LEU A C 1
ATOM 682 O O . LEU A 1 84 ? -12.267 2.714 17.686 1.00 88.75 84 LEU A O 1
ATOM 686 N N . LEU A 1 85 ? -13.350 2.283 15.771 1.00 91.38 85 LEU A N 1
ATOM 687 C CA . LEU A 1 85 ? -12.816 0.938 15.577 1.00 91.38 85 LEU A CA 1
ATOM 688 C C . LEU A 1 85 ? -11.644 0.988 14.597 1.00 91.38 85 LEU A C 1
ATOM 690 O O . LEU A 1 85 ? -11.688 1.680 13.583 1.00 91.38 85 LEU A O 1
ATOM 694 N N . MET A 1 86 ? -10.583 0.245 14.901 1.00 92.12 86 MET A N 1
ATOM 695 C CA . MET A 1 86 ? -9.350 0.228 14.114 1.00 92.12 86 MET A CA 1
ATOM 696 C C . MET A 1 86 ? -9.015 -1.206 13.723 1.00 92.12 86 MET A C 1
ATOM 698 O O . MET A 1 86 ? -9.075 -2.112 14.557 1.00 92.12 86 MET A O 1
ATOM 702 N N . SER A 1 87 ? -8.651 -1.420 12.461 1.00 92.38 87 SER A N 1
ATOM 703 C CA . SER A 1 87 ? -8.058 -2.683 12.031 1.00 92.38 87 SER A CA 1
ATOM 704 C C . SER A 1 87 ? -6.607 -2.794 12.496 1.00 92.38 87 SER A C 1
ATOM 706 O O . SER A 1 87 ? -5.972 -1.814 12.882 1.00 92.38 87 SER A O 1
ATOM 708 N N . GLU A 1 88 ? -6.037 -3.989 12.360 1.00 92.56 88 GLU A N 1
ATOM 709 C CA . GLU A 1 88 ? -4.584 -4.138 12.380 1.00 92.56 88 GLU A CA 1
ATOM 710 C C . GLU A 1 88 ? -3.948 -3.350 11.225 1.00 92.56 88 GLU A C 1
ATOM 712 O O . GLU A 1 88 ? -4.553 -3.169 10.159 1.00 92.56 88 GLU A O 1
ATOM 717 N N . THR A 1 89 ? -2.718 -2.887 11.444 1.00 94.69 89 THR A N 1
ATOM 718 C CA . THR A 1 89 ? -1.891 -2.288 10.396 1.00 94.69 89 THR A CA 1
ATOM 719 C C . THR A 1 89 ? -1.455 -3.364 9.412 1.00 94.69 89 THR A C 1
ATOM 721 O O . THR A 1 89 ? -0.896 -4.388 9.800 1.00 94.69 89 THR A O 1
ATOM 724 N N . VAL A 1 90 ? -1.650 -3.104 8.124 1.00 95.81 90 VAL A N 1
ATOM 725 C CA . VAL A 1 90 ? -1.281 -4.019 7.044 1.00 95.81 90 VAL A CA 1
ATOM 726 C C . VAL A 1 90 ? -0.107 -3.446 6.265 1.00 95.81 90 VAL A C 1
ATOM 728 O O . VAL A 1 90 ? -0.166 -2.317 5.778 1.00 95.81 90 VAL A O 1
ATOM 731 N N . ASP A 1 91 ? 0.950 -4.244 6.106 1.00 95.81 91 ASP A N 1
ATOM 732 C CA . ASP A 1 91 ? 2.061 -3.925 5.212 1.00 95.81 91 ASP A CA 1
ATOM 733 C C . ASP A 1 91 ? 1.704 -4.307 3.770 1.00 95.81 91 ASP A C 1
ATOM 735 O O . ASP A 1 91 ? 1.603 -5.483 3.402 1.00 95.81 91 ASP A O 1
ATOM 739 N N . CYS A 1 92 ? 1.527 -3.297 2.924 1.00 94.81 92 CYS A N 1
ATOM 740 C CA . CYS A 1 92 ? 1.142 -3.485 1.538 1.00 94.81 92 CYS A CA 1
ATOM 741 C C . CYS A 1 92 ? 2.221 -4.150 0.687 1.00 94.81 92 CYS A C 1
ATOM 743 O O . CYS A 1 92 ? 1.874 -4.790 -0.307 1.00 94.81 92 CYS A O 1
ATOM 745 N N . LEU A 1 93 ? 3.510 -4.060 1.034 1.00 92.56 93 LEU A N 1
ATOM 746 C CA . LEU A 1 93 ? 4.534 -4.817 0.312 1.00 92.56 93 LEU A CA 1
ATOM 747 C C . LEU A 1 93 ? 4.414 -6.308 0.627 1.00 92.56 93 LEU A C 1
ATOM 749 O O . LEU A 1 93 ? 4.468 -7.131 -0.292 1.00 92.56 93 LEU A O 1
ATOM 753 N N . GLU A 1 94 ? 4.214 -6.655 1.898 1.00 94.06 94 GLU A N 1
ATOM 754 C CA . GLU A 1 94 ? 4.006 -8.046 2.300 1.00 94.06 94 GLU A CA 1
ATOM 755 C C . GLU A 1 94 ? 2.726 -8.602 1.665 1.00 94.06 94 GLU A C 1
ATOM 757 O O . GLU A 1 94 ? 2.746 -9.659 1.034 1.00 94.06 94 GLU A O 1
ATOM 762 N N . PHE A 1 95 ? 1.628 -7.849 1.728 1.00 94.50 95 PHE A N 1
ATOM 763 C CA . PHE A 1 95 ? 0.359 -8.245 1.129 1.00 94.50 95 PHE A CA 1
ATOM 764 C C . PHE A 1 9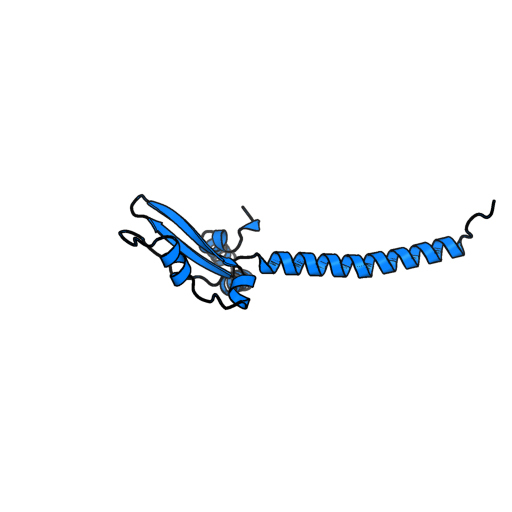5 ? 0.462 -8.436 -0.395 1.00 94.50 95 PHE A C 1
ATOM 766 O O . PHE A 1 95 ? 0.023 -9.455 -0.938 1.00 94.50 95 PHE A O 1
ATOM 773 N N . ARG A 1 96 ? 1.110 -7.498 -1.103 1.00 91.62 96 ARG A N 1
ATOM 774 C CA . ARG A 1 96 ? 1.377 -7.605 -2.549 1.00 91.62 96 ARG A CA 1
ATOM 775 C C . ARG A 1 96 ? 2.212 -8.845 -2.875 1.00 91.62 96 ARG A C 1
ATOM 777 O O . ARG A 1 96 ? 1.973 -9.489 -3.898 1.00 91.62 96 ARG A O 1
ATOM 784 N N . THR A 1 97 ? 3.180 -9.178 -2.024 1.00 92.94 97 THR A N 1
ATOM 785 C CA . THR A 1 97 ? 4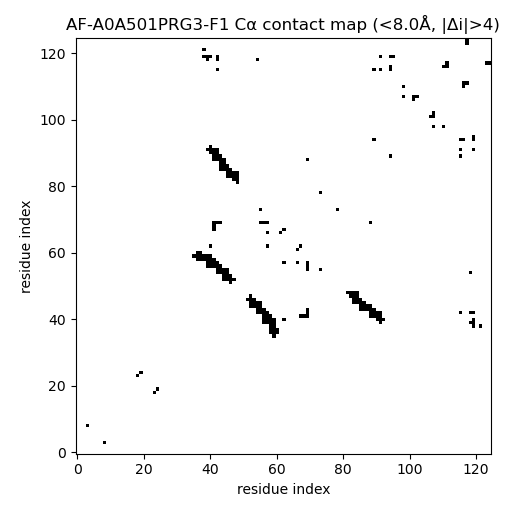.025 -10.373 -2.171 1.00 92.94 97 THR A CA 1
ATOM 786 C C . THR A 1 97 ? 3.194 -11.637 -1.986 1.00 92.94 97 THR A C 1
ATOM 788 O O . THR A 1 97 ? 3.174 -12.486 -2.875 1.00 92.94 97 THR A O 1
ATOM 791 N N . ARG A 1 98 ? 2.374 -11.690 -0.932 1.00 92.81 98 ARG A N 1
ATOM 792 C CA . ARG A 1 98 ? 1.446 -12.792 -0.662 1.00 92.81 98 ARG A CA 1
ATOM 793 C C . ARG A 1 98 ? 0.507 -13.061 -1.839 1.00 92.81 98 ARG A C 1
ATOM 795 O O . ARG A 1 98 ? 0.343 -14.210 -2.241 1.00 92.81 98 ARG A O 1
ATOM 802 N N . ILE A 1 99 ? -0.064 -12.027 -2.461 1.00 92.50 99 ILE A N 1
ATOM 803 C CA . ILE A 1 99 ? -0.918 -12.192 -3.653 1.00 92.50 99 ILE A CA 1
ATOM 804 C C . ILE A 1 99 ? -0.149 -12.720 -4.868 1.00 92.50 99 ILE A C 1
ATOM 806 O O . ILE A 1 99 ? -0.709 -13.477 -5.670 1.00 92.50 99 ILE A O 1
ATOM 810 N N . LYS A 1 100 ? 1.109 -12.302 -5.052 1.00 91.12 100 LYS A N 1
ATOM 811 C CA . LYS A 1 100 ? 1.954 -12.791 -6.152 1.00 91.12 100 LYS A CA 1
ATOM 812 C C . LYS A 1 100 ? 2.310 -14.265 -5.965 1.00 91.12 100 LYS A C 1
ATOM 814 O O . LYS A 1 100 ? 2.253 -15.010 -6.937 1.00 91.12 100 LYS A O 1
ATOM 819 N N . GLU A 1 101 ? 2.627 -14.663 -4.738 1.00 92.25 101 GLU A N 1
ATOM 820 C CA . GLU A 1 101 ? 3.018 -16.030 -4.376 1.00 92.25 101 GLU A CA 1
ATOM 821 C C . GLU A 1 101 ? 1.824 -16.987 -4.256 1.00 92.25 101 GLU A C 1
ATOM 823 O O . GLU A 1 101 ? 1.982 -18.202 -4.373 1.00 92.25 101 GLU A O 1
ATOM 828 N N . THR A 1 102 ? 0.610 -16.462 -4.069 1.00 92.06 102 THR A N 1
ATOM 829 C CA . THR A 1 102 ? -0.607 -17.278 -4.032 1.00 92.06 102 THR A CA 1
ATOM 830 C C . THR A 1 102 ? -0.924 -17.826 -5.425 1.00 92.06 102 THR A C 1
ATOM 832 O O . THR A 1 102 ? -1.461 -17.134 -6.295 1.00 92.06 102 THR A O 1
ATOM 835 N N . MET A 1 103 ? -0.599 -19.106 -5.619 1.00 86.94 103 MET A N 1
ATOM 836 C CA . MET A 1 103 ? -0.800 -19.834 -6.877 1.00 86.94 103 MET A CA 1
ATOM 837 C C . MET A 1 103 ? -2.239 -20.336 -7.058 1.00 86.94 103 MET A C 1
ATOM 839 O O . MET A 1 103 ? -2.718 -20.457 -8.185 1.00 86.94 103 MET A O 1
ATOM 843 N N . ALA A 1 104 ? -2.938 -20.639 -5.960 1.00 91.50 104 ALA A N 1
ATOM 844 C CA . ALA A 1 104 ? -4.310 -21.130 -6.009 1.00 91.50 104 ALA A CA 1
ATOM 845 C C . ALA A 1 104 ? -5.277 -19.998 -6.387 1.00 91.50 104 ALA A C 1
ATOM 847 O O . ALA A 1 104 ? -5.372 -18.993 -5.684 1.00 91.50 104 ALA A O 1
ATOM 848 N N . VAL A 1 105 ? -6.027 -20.184 -7.478 1.00 90.00 105 VAL A N 1
ATOM 849 C CA . VAL A 1 105 ? -6.942 -19.161 -8.014 1.00 90.00 105 VAL A CA 1
ATOM 850 C C . VAL A 1 105 ? -7.993 -18.753 -6.981 1.00 90.00 105 VAL A C 1
ATOM 852 O O . VAL A 1 105 ? -8.162 -17.565 -6.745 1.00 90.00 105 VAL A O 1
ATOM 855 N N . ALA A 1 106 ? -8.639 -19.715 -6.315 1.00 92.62 106 ALA A N 1
ATOM 856 C CA . ALA A 1 106 ? -9.673 -19.427 -5.318 1.00 92.62 106 ALA A CA 1
ATOM 857 C C . ALA A 1 106 ? -9.144 -18.581 -4.147 1.00 92.62 106 ALA A C 1
ATOM 859 O O . ALA A 1 106 ? -9.726 -17.550 -3.830 1.00 92.62 106 ALA A O 1
ATOM 860 N N . ALA A 1 107 ? -7.994 -18.954 -3.576 1.00 91.38 107 ALA A N 1
ATOM 861 C CA . ALA A 1 107 ? -7.363 -18.195 -2.494 1.00 91.38 107 ALA A CA 1
ATOM 862 C C . ALA A 1 107 ? -6.937 -16.789 -2.949 1.00 91.38 107 ALA A C 1
ATOM 864 O O . ALA A 1 107 ? -7.014 -15.823 -2.195 1.00 91.38 107 ALA A O 1
ATOM 865 N N . LYS A 1 108 ? -6.507 -16.649 -4.206 1.00 92.19 108 LYS A N 1
ATOM 866 C CA . LYS A 1 108 ? -6.155 -15.348 -4.775 1.00 92.19 108 LYS A CA 1
ATOM 867 C C . LYS A 1 108 ? -7.375 -14.451 -4.959 1.00 92.19 108 LYS A C 1
ATOM 869 O O . LYS A 1 108 ? -7.275 -13.256 -4.704 1.00 92.19 108 LYS A O 1
ATOM 874 N N . GLU A 1 109 ? -8.498 -15.003 -5.411 1.00 94.00 109 GLU A N 1
ATOM 875 C CA . GLU A 1 109 ? -9.753 -14.254 -5.524 1.00 94.00 109 GLU A CA 1
ATOM 876 C C . GLU A 1 109 ? -10.296 -13.858 -4.150 1.00 94.00 109 GLU A C 1
ATOM 878 O O . GLU A 1 109 ? -10.714 -12.719 -3.980 1.00 94.00 109 GLU A O 1
ATOM 883 N N . GLU A 1 110 ? -10.185 -14.730 -3.147 1.00 94.00 110 GLU A N 1
ATOM 884 C CA . GLU A 1 110 ? -10.519 -14.386 -1.763 1.00 94.00 110 GLU A CA 1
ATOM 885 C C . GLU A 1 110 ? -9.675 -13.206 -1.263 1.00 94.00 110 GLU A C 1
ATOM 887 O O . GLU A 1 110 ? -10.221 -12.224 -0.770 1.00 94.00 110 GLU A O 1
ATOM 892 N N . LEU A 1 111 ? -8.351 -13.233 -1.472 1.00 92.62 111 LEU A N 1
ATOM 893 C CA . LEU A 1 111 ? -7.476 -12.117 -1.093 1.00 92.62 111 LEU A CA 1
ATOM 894 C C . LEU A 1 111 ? -7.851 -10.802 -1.789 1.00 92.62 111 LEU A C 1
ATOM 896 O O . LEU A 1 111 ? -7.738 -9.747 -1.174 1.00 92.62 111 LEU A O 1
ATOM 900 N N . LYS A 1 112 ? -8.298 -10.855 -3.049 1.00 93.00 112 LYS A N 1
ATOM 901 C CA . LYS A 1 112 ? -8.720 -9.669 -3.812 1.00 93.00 112 LYS A CA 1
ATOM 902 C C . LYS A 1 112 ? -10.047 -9.073 -3.352 1.00 93.00 112 LYS A C 1
ATOM 904 O O . LYS A 1 112 ? -10.287 -7.901 -3.609 1.00 93.00 112 LYS A O 1
ATOM 909 N N . GLN A 1 113 ? -10.908 -9.871 -2.725 1.00 93.00 113 GLN A N 1
ATOM 910 C CA . GLN A 1 113 ? -12.199 -9.412 -2.207 1.00 93.00 113 GLN A CA 1
ATOM 911 C C . GLN A 1 113 ? -12.075 -8.701 -0.857 1.00 93.00 113 GLN A C 1
ATOM 913 O O . GLN A 1 113 ? -13.041 -8.103 -0.389 1.00 93.00 113 GLN A O 1
ATOM 918 N N . ARG A 1 114 ? -10.909 -8.771 -0.211 1.00 92.75 114 ARG A N 1
ATOM 919 C CA . ARG A 1 114 ? -10.696 -8.120 1.077 1.00 92.75 114 ARG A CA 1
ATOM 920 C C . ARG A 1 114 ? -10.356 -6.639 0.912 1.00 92.75 114 ARG A C 1
ATOM 922 O O . ARG A 1 114 ? -9.758 -6.230 -0.084 1.00 92.75 114 ARG A O 1
ATOM 929 N N . TRP A 1 115 ? -10.655 -5.852 1.942 1.00 92.50 115 TRP A N 1
ATOM 930 C CA . TRP A 1 115 ? -10.396 -4.410 1.965 1.00 92.50 115 TRP A CA 1
ATOM 931 C C . TRP A 1 115 ? -8.905 -4.068 1.797 1.00 92.50 115 TRP A C 1
ATOM 933 O O . TRP A 1 115 ? -8.576 -3.044 1.197 1.00 92.50 115 TRP A O 1
ATOM 943 N N . GLU A 1 116 ? -7.990 -4.937 2.256 1.00 94.56 116 GLU A N 1
ATOM 944 C CA . GLU A 1 116 ? -6.547 -4.720 2.104 1.00 94.56 116 GLU A CA 1
ATOM 945 C C . GLU A 1 116 ? -6.142 -4.666 0.631 1.00 94.56 116 GLU A C 1
ATOM 947 O O . GLU A 1 116 ? -5.223 -3.935 0.271 1.00 94.56 116 GLU A O 1
ATOM 952 N N . TYR A 1 117 ? -6.832 -5.409 -0.242 1.00 93.75 117 TYR A N 1
ATOM 953 C CA . TYR A 1 117 ? -6.552 -5.374 -1.672 1.00 93.75 117 TYR A CA 1
ATOM 954 C C . TYR A 1 117 ? -6.846 -4.005 -2.264 1.00 93.75 117 TYR A C 1
ATOM 956 O O . TYR A 1 117 ? -6.013 -3.450 -2.978 1.00 93.75 117 TYR A O 1
ATOM 964 N N . GLU A 1 118 ? -7.998 -3.436 -1.932 1.00 91.56 118 GLU A N 1
ATOM 965 C CA . GLU A 1 118 ? -8.367 -2.105 -2.395 1.00 91.56 118 GLU A CA 1
ATOM 966 C C . GLU A 1 118 ? -7.437 -1.020 -1.856 1.00 91.56 118 GLU A C 1
ATOM 968 O O . GLU A 1 118 ? -7.056 -0.114 -2.597 1.00 91.56 118 GLU A O 1
ATOM 973 N N . ALA A 1 119 ? -7.059 -1.121 -0.580 1.00 92.75 119 ALA A N 1
ATOM 974 C CA . ALA A 1 119 ? -6.162 -0.172 0.066 1.00 92.75 119 ALA A CA 1
ATOM 975 C C . ALA A 1 119 ? -4.733 -0.270 -0.488 1.00 92.75 119 ALA A C 1
ATOM 977 O O . ALA A 1 119 ? -4.081 0.745 -0.720 1.00 92.75 119 ALA A O 1
ATOM 978 N N . CYS A 1 120 ? -4.248 -1.486 -0.745 1.00 93.12 120 CYS A N 1
ATOM 979 C CA . CYS A 1 120 ? -2.892 -1.720 -1.220 1.00 93.12 120 CYS A CA 1
ATOM 980 C C . CYS A 1 120 ? -2.733 -1.635 -2.738 1.00 93.12 120 CYS A C 1
ATOM 982 O O . CYS A 1 120 ? -1.588 -1.615 -3.182 1.00 93.12 120 CYS A O 1
ATOM 984 N N . TYR A 1 121 ? -3.808 -1.584 -3.535 1.00 90.00 121 TYR A N 1
ATOM 985 C CA . TYR A 1 121 ? -3.783 -1.408 -4.998 1.00 90.00 121 TYR A CA 1
ATOM 986 C C . TYR A 1 121 ? -4.682 -0.242 -5.465 1.00 90.00 121 TYR A C 1
ATOM 988 O O . TYR A 1 121 ? -5.593 -0.455 -6.274 1.00 90.00 121 TYR A O 1
ATOM 996 N N . PRO A 1 122 ? -4.432 1.000 -5.006 1.00 83.19 122 PRO A N 1
ATOM 997 C CA . PRO A 1 122 ? -5.269 2.155 -5.342 1.00 83.19 122 PRO A CA 1
ATOM 998 C C . PRO A 1 122 ? -5.297 2.468 -6.844 1.00 83.19 122 PRO A C 1
ATOM 1000 O O . PRO A 1 122 ? -6.271 3.014 -7.346 1.00 83.19 122 PRO A O 1
ATOM 1003 N N . GLU A 1 123 ? -4.269 2.066 -7.594 1.00 79.50 123 GLU A N 1
ATOM 1004 C CA . GLU A 1 123 ? -4.181 2.236 -9.046 1.00 79.50 123 GLU A CA 1
ATOM 1005 C C . GLU A 1 123 ? -5.210 1.428 -9.858 1.00 79.50 123 GLU A C 1
ATOM 1007 O O . GLU A 1 123 ? -5.226 1.530 -11.085 1.00 79.50 123 GLU A O 1
ATOM 1012 N N . ARG A 1 124 ? -6.003 0.569 -9.207 1.00 73.25 124 ARG A N 1
ATOM 1013 C CA . ARG A 1 124 ? -7.028 -0.261 -9.855 1.00 73.25 124 ARG A CA 1
ATOM 1014 C C . ARG A 1 124 ? -8.460 0.242 -9.652 1.00 73.25 124 ARG A C 1
ATOM 1016 O O . ARG A 1 124 ? -9.370 -0.429 -10.138 1.00 73.25 124 ARG A O 1
ATOM 1023 N N . LYS A 1 125 ? -8.644 1.355 -8.937 1.00 59.19 125 LYS A N 1
ATOM 1024 C CA . LYS A 1 125 ? -9.941 2.027 -8.781 1.00 59.19 125 LYS A CA 1
ATOM 1025 C C . LYS A 1 125 ? -10.260 2.929 -9.972 1.00 59.19 125 LYS A C 1
ATOM 1027 O O . LYS A 1 125 ? -9.307 3.425 -10.614 1.00 59.19 125 LYS A O 1
#

Foldseek 3Di:
DPDDDPVNVVVVVVVVVVCCVVVVVVVVVVVVVVVQQAFFFKWKWKAAQVGDIDIDTDGNVVVVVPCPDCVVVCCVVCVPCVRIDMDDIDGLVVLVVVLVPPPDPVVNVVSCPDPSVCNRCVVVD

pLDDT: mean 88.32, std 7.52, range [47.34, 96.31]

Radius of gyration: 23.58 Å; Cα contacts (8 Å, |Δi|>4): 120; chains: 1; bounding box: 48×44×73 Å

Sequence (125 aa):
MFGLTKAQLTVIGFVLFFLAVTFGGELYNNWLYDKEQHLPRLVMRLEQADGQEFIVSISQKDYKEGMTDLMPLVDQLYPDREGLLMSETVDCLEFRTRIKETMAVAAKEELKQRWEYEACYPERK

Secondary structure (DSSP, 8-state):
--PPPHHHHHHHHHHHHHHHHHHHHHHHHHHHHHHHHTSEEEEEEEE-TTS-EEEEEEEHHHHHTT---SHHHHHHH-S--TT-EEPPPEEHHHHHHHHHH---HHHHHHHHHSHHHHHH-GGG-

Organism: NCBI:txid1505037

Mean predicted aligned error: 7.94 Å